Protein AF-A0A6C0KD28-F1 (afdb_monomer_lite)

pLDDT: mean 77.59, std 14.48, range [35.12, 94.62]

Structure (mmCIF, N/CA/C/O backbone):
data_AF-A0A6C0KD28-F1
#
_entry.id   AF-A0A6C0KD28-F1
#
loop_
_atom_site.group_PDB
_atom_site.id
_atom_site.type_symbol
_atom_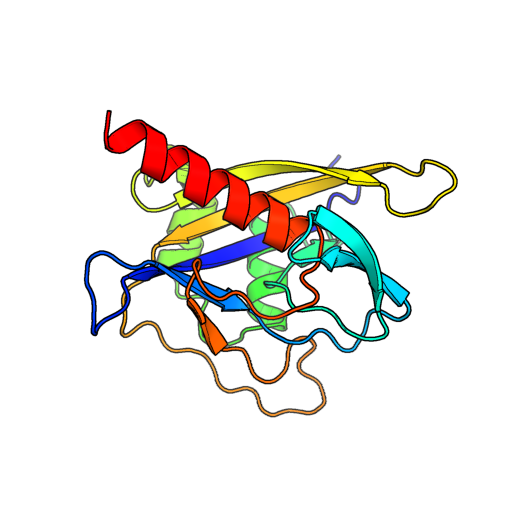site.label_atom_id
_atom_site.label_alt_id
_atom_site.label_comp_id
_atom_site.label_asym_id
_atom_site.label_entity_id
_atom_site.label_seq_id
_atom_site.pdbx_PDB_ins_code
_atom_site.Cartn_x
_atom_site.Cartn_y
_atom_site.Cartn_z
_atom_site.occupancy
_atom_site.B_iso_or_equiv
_atom_site.auth_seq_id
_atom_site.auth_comp_id
_atom_site.auth_asym_id
_atom_site.auth_atom_id
_atom_site.pdbx_PDB_model_num
ATOM 1 N N . MET A 1 1 ? 22.643 -1.027 6.852 1.00 40.97 1 MET A N 1
ATOM 2 C CA . MET A 1 1 ? 22.369 -0.230 5.636 1.00 40.97 1 MET A CA 1
ATOM 3 C C . MET A 1 1 ? 20.959 -0.555 5.183 1.00 40.97 1 MET A C 1
ATOM 5 O O . MET A 1 1 ? 20.701 -1.730 4.943 1.00 40.97 1 MET A O 1
ATOM 9 N N . LEU A 1 2 ? 20.066 0.436 5.091 1.00 48.25 2 LEU A N 1
ATOM 10 C CA . LEU A 1 2 ? 18.822 0.313 4.324 1.00 48.25 2 LEU A CA 1
ATOM 11 C C . LEU A 1 2 ? 19.214 0.130 2.855 1.00 48.25 2 LEU A C 1
ATOM 13 O O . LEU A 1 2 ? 19.374 1.086 2.108 1.00 48.25 2 LEU A O 1
ATOM 17 N N . ARG A 1 3 ? 19.519 -1.106 2.458 1.00 51.56 3 ARG A N 1
ATOM 18 C CA . ARG A 1 3 ? 19.675 -1.444 1.044 1.00 51.56 3 ARG A CA 1
ATOM 19 C C . ARG A 1 3 ? 18.299 -1.258 0.430 1.00 51.56 3 ARG A C 1
ATOM 21 O O . ARG A 1 3 ? 17.413 -1.942 0.910 1.00 51.56 3 ARG A O 1
ATOM 28 N N . SER A 1 4 ? 18.146 -0.320 -0.509 1.00 63.09 4 SER A N 1
ATOM 29 C CA . SER A 1 4 ? 17.202 -0.213 -1.650 1.00 63.09 4 SER A CA 1
ATOM 30 C C . SER A 1 4 ? 15.784 -0.816 -1.566 1.00 63.09 4 SER A C 1
ATOM 32 O O . SER A 1 4 ? 15.119 -0.949 -2.595 1.00 63.09 4 SER A O 1
ATOM 34 N N . ASN A 1 5 ? 15.316 -1.196 -0.385 1.00 82.44 5 ASN A N 1
ATOM 35 C CA . ASN A 1 5 ? 14.138 -2.012 -0.186 1.00 82.44 5 ASN A CA 1
ATOM 36 C C . ASN A 1 5 ? 12.940 -1.092 -0.248 1.00 82.44 5 ASN A C 1
ATOM 38 O O . ASN A 1 5 ? 12.864 -0.152 0.547 1.00 82.44 5 ASN A O 1
ATOM 42 N N . PRO A 1 6 ? 12.031 -1.315 -1.198 1.00 89.19 6 PRO A N 1
ATOM 43 C CA . PRO A 1 6 ? 10.877 -0.469 -1.307 1.00 89.19 6 PRO A CA 1
ATOM 44 C C . PRO A 1 6 ? 9.926 -0.665 -0.133 1.00 89.19 6 PRO A C 1
ATOM 46 O O . PRO A 1 6 ? 9.827 -1.753 0.455 1.00 89.19 6 PRO A O 1
ATOM 49 N N . ALA A 1 7 ? 9.222 0.409 0.187 1.00 93.38 7 ALA A N 1
ATOM 50 C CA . ALA A 1 7 ? 8.205 0.415 1.210 1.00 93.38 7 ALA A CA 1
ATOM 51 C C . ALA A 1 7 ? 7.003 1.253 0.790 1.00 93.38 7 ALA A C 1
ATOM 53 O O . ALA A 1 7 ? 7.101 2.115 -0.081 1.00 93.38 7 ALA A O 1
ATOM 54 N N . GLY A 1 8 ? 5.862 0.993 1.419 1.00 92.44 8 GLY A N 1
ATOM 55 C CA . GLY A 1 8 ? 4.635 1.715 1.117 1.00 92.44 8 GLY A CA 1
ATOM 56 C C . GLY A 1 8 ? 3.502 1.433 2.087 1.00 92.44 8 GLY A C 1
ATOM 57 O O . GLY A 1 8 ? 3.623 0.577 2.970 1.00 92.44 8 GLY A O 1
ATOM 58 N N . ILE A 1 9 ? 2.394 2.151 1.914 1.00 92.94 9 ILE A N 1
ATOM 59 C CA . ILE A 1 9 ? 1.227 2.084 2.797 1.00 92.94 9 ILE A CA 1
ATOM 60 C C . ILE A 1 9 ? -0.016 1.725 1.984 1.00 92.94 9 ILE A C 1
ATOM 62 O O . ILE A 1 9 ? -0.420 2.456 1.084 1.00 92.94 9 ILE A O 1
ATOM 66 N N . LEU A 1 10 ? -0.659 0.610 2.330 1.00 92.44 10 LEU A N 1
ATOM 67 C CA . LEU A 1 10 ? -1.994 0.262 1.862 1.00 92.44 10 LEU A CA 1
ATOM 68 C C . LEU A 1 10 ? -3.033 0.737 2.881 1.00 92.44 10 LEU A C 1
ATOM 70 O O . LEU A 1 10 ? -3.149 0.191 3.981 1.00 92.44 10 LEU A O 1
ATOM 74 N N . PHE A 1 11 ? -3.824 1.729 2.491 1.00 92.06 11 PHE A N 1
ATOM 75 C CA . PHE A 1 11 ? -4.922 2.222 3.311 1.00 92.06 11 PHE A CA 1
ATOM 76 C C . PHE A 1 11 ? -6.151 1.338 3.178 1.00 92.06 11 PHE A C 1
ATOM 78 O O . PHE A 1 11 ? -6.549 0.963 2.072 1.00 92.06 11 PHE A O 1
ATOM 85 N N . ILE A 1 12 ? -6.770 1.048 4.315 1.00 91.19 12 ILE A N 1
ATOM 86 C CA . ILE A 1 12 ? -7.985 0.255 4.436 1.00 91.19 12 ILE A CA 1
ATOM 87 C C . ILE A 1 12 ? -9.012 1.078 5.188 1.00 91.19 12 ILE A C 1
ATOM 89 O O . ILE A 1 12 ? -8.691 1.711 6.185 1.00 91.19 12 ILE A O 1
ATOM 93 N N . ARG A 1 13 ? -10.265 0.997 4.767 1.00 89.00 13 ARG A N 1
ATOM 94 C CA . ARG A 1 13 ? -11.393 1.465 5.569 1.00 89.00 13 ARG A CA 1
ATOM 95 C C . ARG A 1 13 ? -12.509 0.438 5.563 1.00 89.00 13 ARG A C 1
ATOM 97 O O . ARG A 1 13 ? -12.545 -0.456 4.713 1.00 89.00 13 ARG A O 1
ATOM 104 N N . VAL A 1 14 ? -13.434 0.583 6.495 1.00 85.75 14 VAL A N 1
ATOM 105 C CA . VAL A 1 14 ? -14.718 -0.119 6.445 1.00 85.75 14 VAL A CA 1
ATOM 106 C C . VAL A 1 14 ? -15.623 0.600 5.435 1.00 85.75 14 VAL A C 1
ATOM 108 O O . VAL A 1 14 ? -15.591 1.827 5.350 1.00 85.75 14 VAL A O 1
ATOM 111 N N . ASP A 1 15 ? -16.370 -0.137 4.607 1.00 79.50 15 ASP A N 1
ATOM 112 C CA . ASP A 1 15 ? -17.325 0.465 3.669 1.00 79.50 15 ASP A CA 1
ATOM 113 C C . ASP A 1 15 ? -18.425 1.165 4.481 1.00 79.50 15 ASP A C 1
ATOM 115 O O . ASP A 1 15 ? -19.135 0.494 5.230 1.00 79.50 15 ASP A O 1
ATOM 119 N N . PRO A 1 16 ? -18.618 2.487 4.331 1.00 75.06 16 PRO A N 1
ATOM 120 C CA . PRO A 1 16 ? -19.592 3.231 5.133 1.00 75.06 16 PRO A CA 1
ATOM 121 C C . PRO A 1 16 ? -21.044 2.795 4.884 1.00 75.06 16 PRO A C 1
ATOM 123 O O . PRO A 1 16 ? -21.939 3.139 5.650 1.00 75.06 16 PRO A O 1
ATOM 126 N N . ARG A 1 17 ? -21.303 2.053 3.800 1.00 78.25 17 ARG A N 1
ATOM 127 C CA . ARG A 1 17 ? -22.631 1.511 3.469 1.00 78.25 17 ARG A CA 1
ATOM 128 C C . ARG A 1 17 ? -22.816 0.069 3.938 1.00 78.25 17 ARG A C 1
ATOM 130 O O . ARG A 1 17 ? -23.937 -0.428 3.921 1.00 78.25 17 ARG A O 1
ATOM 137 N N . ASP A 1 18 ? -21.731 -0.614 4.294 1.00 77.69 18 ASP A N 1
ATOM 138 C CA . ASP A 1 18 ? -21.732 -2.015 4.706 1.00 77.69 18 ASP A CA 1
ATOM 139 C C . ASP A 1 18 ? -20.559 -2.269 5.662 1.00 77.69 18 ASP A C 1
ATOM 141 O O . ASP A 1 18 ? -19.441 -2.575 5.239 1.00 77.69 18 ASP A O 1
ATOM 145 N N . ASN A 1 19 ? -20.834 -2.179 6.967 1.00 71.06 19 ASN A N 1
ATOM 146 C CA . ASN A 1 19 ? -19.827 -2.282 8.029 1.00 71.06 19 ASN A CA 1
ATOM 147 C C . ASN A 1 19 ? -19.071 -3.624 8.061 1.00 71.06 19 ASN A C 1
ATOM 149 O O . ASN A 1 19 ? -18.077 -3.766 8.773 1.00 71.06 19 ASN A O 1
ATOM 153 N N . ASN A 1 20 ? -19.518 -4.615 7.287 1.00 73.38 20 ASN A N 1
ATOM 154 C CA . ASN A 1 20 ? -18.860 -5.910 7.169 1.00 73.38 20 ASN A CA 1
ATOM 155 C C . ASN A 1 20 ? -17.899 -5.995 5.979 1.00 73.38 20 ASN A C 1
ATOM 157 O O . ASN A 1 20 ? -17.189 -6.998 5.841 1.00 73.38 20 ASN A O 1
ATOM 161 N N . LYS A 1 21 ? -17.854 -4.973 5.119 1.00 82.75 21 LYS A N 1
ATOM 162 C CA . LYS A 1 21 ? -16.991 -4.935 3.938 1.00 82.75 21 LYS A CA 1
ATOM 163 C C . LYS A 1 21 ? -15.825 -3.989 4.151 1.00 82.75 21 LYS A C 1
ATOM 165 O O . LYS A 1 21 ? -15.968 -2.892 4.672 1.00 82.75 21 LYS A O 1
ATOM 170 N N . LYS A 1 22 ? -14.648 -4.420 3.702 1.00 87.62 22 LYS A N 1
ATOM 171 C CA . LYS A 1 22 ? -13.438 -3.596 3.687 1.00 87.62 22 LYS A CA 1
ATOM 172 C C . LYS A 1 22 ? -13.211 -3.038 2.290 1.00 87.62 22 LYS A C 1
ATOM 174 O O . LYS A 1 22 ? -13.473 -3.706 1.285 1.00 87.62 22 LYS A O 1
ATOM 179 N N . GLN A 1 23 ? -12.715 -1.814 2.238 1.00 90.19 23 GLN A N 1
ATOM 180 C CA . GLN A 1 23 ? -12.248 -1.171 1.022 1.00 90.19 23 GLN A CA 1
ATOM 181 C C . GLN A 1 23 ? -10.765 -0.851 1.157 1.00 90.19 23 GLN A C 1
ATOM 183 O O . GLN A 1 23 ? -10.298 -0.547 2.252 1.00 90.19 23 GLN A O 1
ATOM 188 N N . VAL A 1 24 ? -10.044 -0.898 0.043 1.00 91.44 24 VAL A N 1
ATOM 189 C CA . VAL A 1 24 ? -8.628 -0.537 -0.050 1.00 91.44 24 VAL A CA 1
ATOM 190 C C . VAL A 1 24 ? -8.445 0.622 -1.013 1.00 91.44 24 VAL A C 1
ATOM 192 O O . VAL A 1 24 ? -9.142 0.701 -2.027 1.00 91.44 24 VAL A O 1
ATOM 195 N N . LEU A 1 25 ? -7.539 1.538 -0.689 1.00 89.75 25 LEU A N 1
ATOM 196 C CA . LEU A 1 25 ? -7.244 2.667 -1.560 1.00 89.75 25 LEU A CA 1
ATOM 197 C C . LEU A 1 25 ? -6.198 2.254 -2.593 1.00 89.75 25 LEU A C 1
ATOM 199 O O . LEU A 1 25 ? -5.067 1.932 -2.233 1.00 89.75 25 LEU A O 1
ATOM 203 N N . LEU A 1 26 ? -6.573 2.285 -3.871 1.00 89.50 26 LEU A N 1
ATOM 204 C CA . LEU A 1 26 ? -5.684 1.964 -4.987 1.00 89.50 26 LEU A CA 1
ATOM 205 C C . LEU A 1 26 ? -5.783 3.031 -6.077 1.00 89.50 26 LEU A C 1
ATOM 207 O O . LEU A 1 26 ? -6.833 3.645 -6.279 1.00 89.50 26 LEU A O 1
ATOM 211 N N . GLY A 1 27 ? -4.689 3.221 -6.804 1.00 86.62 27 GLY A N 1
ATOM 212 C CA . GLY A 1 27 ? -4.577 4.157 -7.916 1.00 86.62 27 GLY A CA 1
ATOM 213 C C . GLY A 1 27 ? -3.911 3.509 -9.101 1.00 86.62 27 GLY A C 1
ATOM 214 O O . GLY A 1 27 ? -3.206 2.511 -8.974 1.00 86.62 27 GLY A O 1
ATOM 215 N N . ARG A 1 28 ? -4.160 4.082 -10.275 1.00 83.50 28 ARG A N 1
ATOM 216 C CA . ARG A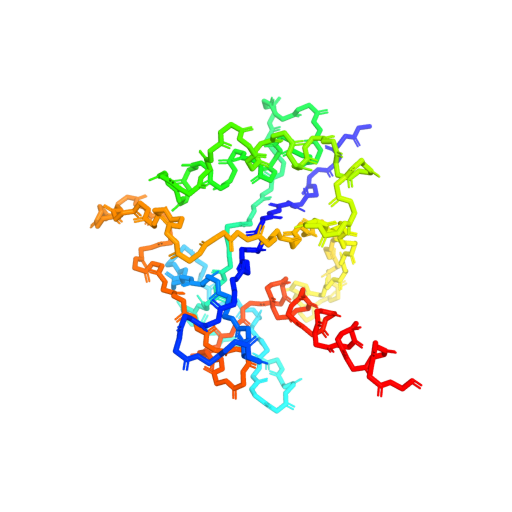 1 28 ? -3.623 3.568 -11.529 1.00 83.50 28 ARG A CA 1
ATOM 217 C C . ARG A 1 28 ? -2.237 4.158 -11.775 1.00 83.50 28 ARG A C 1
ATOM 219 O O . ARG A 1 28 ? -2.129 5.322 -12.155 1.00 83.50 28 ARG A O 1
ATOM 226 N N . GLU A 1 29 ? -1.209 3.337 -11.618 1.00 77.44 29 GLU A N 1
ATOM 227 C CA . GLU A 1 29 ? 0.184 3.700 -11.865 1.00 77.44 29 GLU A CA 1
ATOM 228 C C . GLU A 1 29 ? 0.452 3.912 -13.357 1.00 77.44 29 GLU A C 1
ATOM 230 O O . GLU A 1 29 ? 0.048 3.110 -14.205 1.00 77.44 29 GLU A O 1
ATOM 235 N N . LYS A 1 30 ? 1.121 5.026 -13.674 1.00 67.69 30 LYS A N 1
ATOM 236 C CA . LYS A 1 30 ? 1.430 5.456 -15.047 1.00 67.69 30 LYS A CA 1
ATOM 237 C C . LYS A 1 30 ? 2.910 5.342 -15.407 1.00 67.69 30 LYS A C 1
ATOM 239 O O . LYS A 1 30 ? 3.232 5.354 -16.593 1.00 67.69 30 LYS A O 1
ATOM 244 N N . ARG A 1 31 ? 3.808 5.292 -14.419 1.00 65.19 31 ARG A N 1
ATOM 245 C CA . ARG A 1 31 ? 5.268 5.278 -14.619 1.00 65.19 31 ARG A CA 1
ATOM 246 C C . ARG A 1 31 ? 5.780 3.910 -15.057 1.00 65.19 31 ARG A C 1
ATOM 248 O O . ARG A 1 31 ? 6.781 3.820 -15.762 1.00 65.19 31 ARG A O 1
ATOM 255 N N . TRP A 1 32 ? 5.093 2.856 -14.648 1.00 57.38 32 TRP A N 1
ATOM 256 C CA . TRP A 1 32 ? 5.554 1.490 -14.799 1.00 57.38 32 TRP A CA 1
ATOM 257 C C . TRP A 1 32 ? 5.106 0.918 -16.158 1.00 57.38 32 TRP A C 1
ATOM 259 O O . TRP A 1 32 ? 3.944 0.562 -16.356 1.00 57.38 32 TRP A O 1
ATOM 269 N N . ARG A 1 33 ? 6.023 0.890 -17.136 1.00 50.66 33 ARG A N 1
ATOM 270 C CA . ARG A 1 33 ? 5.819 0.202 -18.423 1.00 50.66 33 ARG A CA 1
ATOM 271 C C . ARG A 1 33 ? 6.078 -1.292 -18.211 1.00 50.66 33 ARG A C 1
ATOM 273 O O . ARG A 1 33 ? 7.140 -1.628 -17.709 1.00 50.66 33 ARG A O 1
ATOM 280 N N . GLU A 1 34 ? 5.113 -2.139 -18.575 1.00 53.47 34 GLU A N 1
ATOM 281 C CA . GLU A 1 34 ? 5.186 -3.612 -18.498 1.00 53.47 34 GLU A CA 1
ATOM 282 C C . GLU A 1 34 ? 5.604 -4.125 -17.119 1.00 53.47 34 GLU A C 1
ATOM 284 O O . GLU A 1 34 ? 6.733 -4.528 -16.873 1.00 53.47 34 GLU A O 1
ATOM 289 N N . THR A 1 35 ? 4.662 -4.089 -16.181 1.00 57.69 35 THR A N 1
ATOM 290 C CA . THR A 1 35 ? 4.891 -4.563 -14.807 1.00 57.69 35 THR A CA 1
ATOM 291 C C . THR A 1 35 ? 4.185 -5.872 -14.568 1.00 57.69 35 THR A C 1
ATOM 293 O O . THR A 1 35 ? 3.027 -5.975 -14.984 1.00 57.69 35 THR A O 1
ATOM 296 N N . PRO A 1 36 ? 4.836 -6.831 -13.882 1.00 59.75 36 PRO A N 1
ATOM 297 C CA . PRO A 1 36 ? 4.162 -8.029 -13.425 1.00 59.75 36 PRO A CA 1
ATOM 298 C C . PRO A 1 36 ? 3.035 -7.621 -12.469 1.00 59.75 36 PRO A C 1
ATOM 300 O O . PRO A 1 36 ? 3.254 -7.153 -11.348 1.00 59.75 36 PRO A O 1
ATOM 303 N N . GLY A 1 37 ? 1.811 -7.742 -12.962 1.00 57.50 37 GLY A N 1
ATOM 304 C CA . GLY A 1 37 ? 0.592 -7.706 -12.180 1.00 57.50 37 GLY A CA 1
ATOM 305 C C . GLY A 1 37 ? 0.094 -9.122 -11.936 1.00 57.50 37 GLY A C 1
ATOM 306 O O . GLY A 1 37 ? 0.404 -10.039 -12.696 1.00 57.50 37 GLY A O 1
ATOM 307 N N . VAL A 1 38 ? -0.689 -9.296 -10.882 1.00 60.19 38 VAL A N 1
ATOM 308 C CA . VAL A 1 38 ? -1.414 -10.543 -10.632 1.00 60.19 38 VAL A CA 1
ATOM 309 C C . VAL A 1 38 ? -2.852 -10.348 -11.104 1.00 60.19 38 VAL A C 1
ATOM 311 O O . VAL A 1 38 ? -3.478 -9.327 -10.793 1.00 60.19 38 VAL A O 1
ATOM 314 N N . ASP A 1 39 ? -3.354 -11.280 -11.913 1.00 56.75 39 ASP A N 1
ATOM 315 C CA . ASP A 1 39 ? -4.750 -11.291 -12.339 1.00 56.75 39 ASP A CA 1
ATOM 316 C C . ASP A 1 39 ? -5.699 -11.937 -11.328 1.00 56.75 39 ASP A C 1
ATOM 318 O O . ASP A 1 39 ? -5.288 -12.471 -10.298 1.00 56.75 39 ASP A O 1
ATOM 322 N N . SER A 1 40 ? -7.004 -11.852 -11.602 1.00 49.28 40 SER A N 1
ATOM 323 C CA . SER A 1 40 ? -8.044 -12.443 -10.749 1.00 49.28 40 SER A CA 1
ATOM 324 C C . SER A 1 40 ? -7.942 -13.969 -10.623 1.00 49.28 40 SER A C 1
ATOM 326 O O . SER A 1 40 ? -8.560 -14.546 -9.733 1.00 49.28 40 SER A O 1
ATOM 328 N N . GLU A 1 41 ? -7.176 -14.620 -11.500 1.00 53.38 41 GLU A N 1
ATOM 329 C CA . GLU A 1 41 ? -6.894 -16.055 -11.506 1.00 53.38 41 GLU A CA 1
ATOM 330 C C . GLU A 1 41 ? -5.504 -16.387 -10.932 1.00 53.38 41 GLU A C 1
ATOM 332 O O . GLU A 1 41 ? -5.073 -17.535 -11.012 1.00 53.38 41 GLU A O 1
ATOM 337 N N . HIS A 1 42 ? -4.826 -15.423 -10.294 1.00 56.91 42 HIS A N 1
ATOM 338 C CA . HIS A 1 42 ? -3.471 -15.551 -9.737 1.00 56.91 42 HIS A CA 1
ATOM 339 C C . HIS A 1 42 ? -2.377 -15.757 -10.800 1.00 56.91 42 HIS A C 1
ATOM 341 O O . HIS A 1 42 ? -1.268 -16.191 -10.481 1.00 56.91 42 HIS A O 1
ATOM 347 N N . LYS A 1 43 ? -2.656 -15.448 -12.071 1.00 52.06 43 LYS A N 1
ATOM 348 C CA . LYS A 1 43 ? -1.675 -15.523 -13.156 1.00 52.06 43 LYS A CA 1
ATOM 349 C C . LYS A 1 43 ? -0.936 -14.198 -13.276 1.00 52.06 43 LYS A C 1
ATOM 351 O O . LYS A 1 43 ? -1.526 -13.115 -13.253 1.00 52.06 43 LYS A O 1
ATOM 356 N N . THR A 1 44 ? 0.380 -14.287 -13.428 1.00 58.97 44 THR A N 1
ATOM 357 C CA . THR A 1 44 ? 1.221 -13.125 -13.712 1.00 58.97 44 THR A CA 1
ATOM 358 C C . THR A 1 44 ? 0.910 -12.607 -15.113 1.00 58.97 44 THR A C 1
ATOM 360 O O . THR A 1 44 ? 0.948 -13.362 -16.083 1.00 58.97 44 THR A O 1
ATOM 363 N N . SER A 1 45 ? 0.621 -11.315 -15.235 1.00 60.19 45 SER A N 1
ATOM 364 C CA . SER A 1 45 ? 0.421 -10.632 -16.514 1.00 60.19 45 SER A CA 1
ATOM 365 C C . SER A 1 45 ? 1.278 -9.373 -16.583 1.00 60.19 45 SER A C 1
ATOM 367 O O . SER A 1 45 ? 1.447 -8.669 -15.590 1.00 60.19 45 SER A O 1
ATOM 369 N N . TYR A 1 46 ? 1.817 -9.065 -17.762 1.00 60.69 46 TYR A N 1
ATOM 370 C CA . TYR A 1 46 ? 2.509 -7.802 -18.006 1.00 60.69 46 TYR A CA 1
ATOM 371 C C . TYR A 1 46 ? 1.518 -6.794 -18.574 1.00 60.69 46 TYR A C 1
ATOM 373 O O . TYR A 1 46 ? 0.924 -7.011 -19.630 1.00 60.69 46 TYR A O 1
ATOM 381 N N . SER A 1 47 ? 1.325 -5.679 -17.872 1.00 62.56 47 SER A N 1
ATOM 382 C CA . SER A 1 47 ? 0.400 -4.628 -18.300 1.00 62.56 47 SER A CA 1
ATOM 383 C C . SER A 1 47 ? 1.091 -3.278 -18.441 1.00 62.56 47 SER A C 1
ATOM 385 O O . SER A 1 47 ? 2.029 -2.951 -17.714 1.00 62.56 47 SER A O 1
ATOM 387 N N . LYS A 1 48 ? 0.578 -2.454 -19.366 1.00 64.31 48 LYS A N 1
ATOM 388 C CA . LYS A 1 48 ? 0.988 -1.048 -19.553 1.00 64.31 48 LYS A CA 1
ATOM 389 C C . LYS A 1 48 ? 0.564 -0.137 -18.392 1.00 64.31 48 LYS A C 1
ATOM 391 O O . LYS A 1 48 ? 0.924 1.035 -18.384 1.00 64.31 48 LYS A O 1
ATOM 396 N N . PHE A 1 49 ? -0.263 -0.642 -17.480 1.00 73.81 49 PHE A N 1
ATOM 397 C CA . PHE A 1 49 ? -0.656 0.018 -16.238 1.00 73.81 49 PHE A CA 1
ATOM 398 C C . PHE A 1 49 ? -1.069 -1.027 -15.201 1.00 73.81 49 PHE A C 1
ATOM 400 O O . PHE A 1 49 ? -1.590 -2.078 -15.566 1.00 73.81 49 PHE A O 1
ATOM 407 N N . VAL A 1 50 ? -0.927 -0.708 -13.920 1.00 81.56 50 VAL A N 1
ATOM 408 C CA . VAL A 1 50 ? -1.389 -1.540 -12.799 1.00 81.56 50 VAL A CA 1
ATOM 409 C C . VAL A 1 50 ? -2.044 -0.659 -11.738 1.00 81.56 50 VAL A C 1
ATOM 411 O O . VAL A 1 50 ? -1.785 0.543 -11.668 1.00 81.56 50 VAL A O 1
ATOM 414 N N . TYR A 1 51 ? -2.912 -1.246 -10.926 1.00 86.19 51 TYR A N 1
ATOM 415 C CA . TYR A 1 51 ? -3.440 -0.646 -9.712 1.00 86.19 51 TYR A CA 1
ATOM 416 C C . TYR A 1 51 ? -2.503 -0.958 -8.545 1.00 86.19 51 TYR A C 1
ATOM 418 O O . TYR A 1 51 ? -2.064 -2.094 -8.389 1.00 86.19 51 TYR A O 1
ATOM 426 N N . THR A 1 52 ? -2.188 0.044 -7.732 1.00 88.06 52 THR A N 1
ATOM 427 C CA . THR A 1 52 ? -1.296 -0.093 -6.571 1.00 88.06 52 THR A CA 1
ATOM 428 C C . THR A 1 52 ? -1.656 0.920 -5.489 1.00 88.06 52 THR A C 1
ATOM 430 O O . THR A 1 52 ? -2.403 1.869 -5.737 1.00 88.06 52 THR A O 1
ATOM 433 N N . CYS A 1 53 ? -1.132 0.711 -4.285 1.00 88.44 53 CYS A N 1
ATOM 434 C CA . CYS A 1 53 ? -0.963 1.761 -3.289 1.00 88.44 53 CYS A CA 1
ATOM 435 C C . CYS A 1 53 ? 0.377 2.491 -3.479 1.00 88.44 53 CYS A C 1
ATOM 437 O O . CYS A 1 53 ? 1.203 2.050 -4.285 1.00 88.44 53 CYS A O 1
ATOM 439 N N . ALA A 1 54 ? 0.593 3.566 -2.716 1.00 85.81 54 ALA A N 1
ATOM 440 C CA . ALA A 1 54 ? 1.874 4.254 -2.699 1.00 85.81 54 ALA A CA 1
ATOM 441 C C . ALA A 1 54 ? 2.990 3.332 -2.224 1.00 85.81 54 ALA A C 1
ATOM 443 O O . ALA A 1 54 ? 2.923 2.808 -1.108 1.00 85.81 54 ALA A O 1
ATOM 444 N N . PHE A 1 55 ? 3.972 3.095 -3.094 1.00 87.31 55 PHE A N 1
ATOM 445 C CA . PHE A 1 55 ? 5.025 2.115 -2.868 1.00 87.31 55 PHE A CA 1
ATOM 446 C C . PHE A 1 55 ? 6.234 2.389 -3.765 1.00 87.31 55 PHE A C 1
ATOM 448 O O . PHE A 1 55 ? 6.153 2.273 -4.990 1.00 87.31 55 PHE A O 1
ATOM 455 N N . GLY A 1 56 ? 7.387 2.644 -3.157 1.00 87.00 56 GLY A N 1
ATOM 456 C CA . GLY A 1 56 ? 8.598 2.973 -3.901 1.00 87.00 56 GLY A CA 1
ATOM 457 C C . GLY A 1 56 ? 9.867 2.729 -3.104 1.00 87.00 56 GLY A C 1
ATOM 458 O O . GLY A 1 56 ? 9.829 2.206 -1.990 1.00 87.00 56 GLY A O 1
ATOM 459 N N . LYS A 1 57 ? 11.014 2.971 -3.741 1.00 88.31 57 LYS A N 1
ATOM 460 C CA . LYS A 1 57 ? 12.332 2.566 -3.231 1.00 88.31 57 LYS A CA 1
ATOM 461 C C . LYS A 1 57 ? 12.807 3.518 -2.138 1.00 88.31 57 LYS A C 1
ATOM 463 O O . LYS A 1 57 ? 12.554 4.710 -2.198 1.00 88.31 57 LYS A O 1
ATOM 468 N N . CYS A 1 58 ? 13.580 2.985 -1.196 1.00 87.56 58 CYS A N 1
ATOM 469 C CA . CYS A 1 58 ? 14.316 3.805 -0.240 1.00 87.56 58 CYS A CA 1
ATOM 470 C C . CYS A 1 58 ? 15.235 4.795 -0.972 1.00 87.56 58 CYS A C 1
ATOM 472 O O . CYS A 1 58 ? 16.051 4.389 -1.808 1.00 87.56 58 CYS A O 1
ATOM 474 N N . GLU A 1 59 ? 15.114 6.071 -0.622 1.00 87.69 59 GLU A N 1
ATOM 475 C CA . GLU A 1 59 ? 15.966 7.160 -1.094 1.00 87.69 59 GLU A CA 1
ATOM 476 C C . GLU A 1 59 ? 17.017 7.539 -0.045 1.00 87.69 59 GLU A C 1
ATOM 478 O O . GLU A 1 59 ? 16.962 7.116 1.108 1.00 87.69 59 GLU A O 1
ATOM 483 N N . SER A 1 60 ? 18.003 8.352 -0.432 1.00 85.75 60 SER A N 1
ATOM 484 C CA . SER A 1 60 ? 19.098 8.761 0.461 1.00 85.75 60 SER A CA 1
ATOM 485 C C . SER A 1 60 ? 18.649 9.603 1.659 1.00 85.75 60 SER A C 1
ATOM 487 O O . SER A 1 60 ? 19.391 9.723 2.632 1.00 85.75 60 SER A O 1
ATOM 489 N N . CYS A 1 61 ? 17.472 10.224 1.578 1.00 85.88 61 CYS A N 1
ATOM 490 C CA . CYS A 1 61 ? 16.875 10.999 2.663 1.00 85.88 61 CYS A CA 1
ATOM 491 C C . CYS A 1 61 ? 16.141 10.122 3.694 1.00 85.88 61 CYS A C 1
ATOM 493 O O . CYS A 1 61 ? 15.902 10.584 4.812 1.00 85.88 61 CYS A O 1
ATOM 495 N N . ASP A 1 62 ? 15.838 8.865 3.355 1.00 89.12 62 ASP A N 1
ATOM 496 C CA . ASP A 1 62 ? 15.094 7.949 4.214 1.00 89.12 62 ASP A CA 1
ATOM 497 C C . ASP A 1 62 ? 16.035 7.305 5.247 1.00 89.12 62 ASP A C 1
ATOM 499 O O . ASP A 1 62 ? 17.015 6.635 4.907 1.00 89.12 62 ASP A O 1
ATOM 503 N N . LYS A 1 63 ? 15.739 7.483 6.541 1.00 89.25 63 LYS A N 1
ATOM 504 C CA . LYS A 1 63 ? 16.538 6.899 7.637 1.00 89.25 63 LYS A CA 1
ATOM 505 C C . LYS A 1 63 ? 15.994 5.560 8.118 1.00 89.25 63 LYS A C 1
ATOM 507 O O . LYS A 1 63 ? 16.696 4.843 8.831 1.00 89.25 63 LYS A O 1
ATOM 512 N N . THR A 1 64 ? 14.756 5.234 7.764 1.00 91.94 64 THR A N 1
ATOM 513 C CA . THR A 1 64 ? 14.025 4.032 8.173 1.00 91.94 64 THR A CA 1
ATOM 514 C C . THR A 1 64 ? 13.104 3.558 7.046 1.00 91.94 64 THR A C 1
ATOM 516 O O . THR A 1 64 ? 12.828 4.293 6.103 1.00 91.94 64 THR A O 1
ATOM 519 N N . ILE A 1 65 ? 12.607 2.320 7.138 1.00 92.25 65 ILE A N 1
ATOM 520 C CA . ILE A 1 65 ? 11.623 1.780 6.179 1.00 92.25 65 ILE A CA 1
ATOM 521 C C . ILE A 1 65 ? 10.304 2.557 6.298 1.00 92.25 65 ILE A C 1
ATOM 523 O O . ILE A 1 65 ? 9.586 2.758 5.322 1.00 92.25 65 ILE A O 1
ATOM 527 N N . GLU A 1 66 ? 9.979 2.965 7.521 1.00 94.62 66 GLU A N 1
ATOM 528 C CA . GLU A 1 66 ? 8.860 3.825 7.866 1.00 94.62 66 GLU A CA 1
ATOM 529 C C . GLU A 1 66 ? 8.975 5.178 7.144 1.00 94.62 66 GLU A C 1
ATOM 531 O O . GLU A 1 66 ? 7.996 5.603 6.534 1.00 94.62 66 GLU A O 1
ATOM 536 N N . ASP A 1 67 ? 10.165 5.800 7.121 1.00 93.38 67 ASP A N 1
ATOM 537 C CA . ASP A 1 67 ? 10.411 7.045 6.369 1.00 93.38 67 ASP A CA 1
ATOM 538 C C . ASP A 1 67 ? 10.135 6.870 4.875 1.00 93.38 67 ASP A C 1
ATOM 540 O O . ASP A 1 67 ? 9.418 7.685 4.301 1.00 93.38 67 ASP A O 1
ATOM 544 N N . THR A 1 68 ? 10.614 5.778 4.270 1.00 93.19 68 THR A N 1
ATOM 545 C CA . THR A 1 68 ? 10.322 5.467 2.862 1.00 93.19 68 THR A CA 1
ATOM 546 C C . THR A 1 68 ? 8.818 5.350 2.620 1.00 93.19 68 THR A C 1
ATOM 548 O O . THR A 1 68 ? 8.289 5.979 1.710 1.00 93.19 68 THR A O 1
ATOM 551 N N . ALA A 1 69 ? 8.097 4.591 3.450 1.00 92.81 69 ALA A N 1
ATOM 552 C CA . ALA A 1 69 ? 6.654 4.405 3.286 1.00 92.81 69 ALA A CA 1
ATOM 553 C C . ALA A 1 69 ? 5.869 5.725 3.433 1.00 92.81 69 ALA A C 1
ATOM 555 O O . ALA A 1 69 ? 4.912 5.972 2.693 1.00 92.81 69 ALA A O 1
ATOM 556 N N . ILE A 1 70 ? 6.285 6.575 4.376 1.00 92.88 70 ILE A N 1
ATOM 557 C CA . ILE A 1 70 ? 5.713 7.902 4.622 1.00 92.88 70 ILE A CA 1
ATOM 558 C C . ILE A 1 70 ? 5.975 8.838 3.438 1.00 92.88 70 ILE A C 1
ATOM 560 O O . ILE A 1 70 ? 5.034 9.458 2.940 1.00 92.88 70 ILE A O 1
ATOM 564 N N . ARG A 1 71 ? 7.224 8.915 2.964 1.00 91.19 71 ARG A N 1
ATOM 565 C CA . ARG A 1 71 ? 7.627 9.781 1.851 1.00 91.19 71 ARG A CA 1
ATOM 566 C C . ARG A 1 71 ? 6.892 9.413 0.565 1.00 91.19 71 ARG A C 1
ATOM 568 O O . ARG A 1 71 ? 6.255 10.283 -0.022 1.00 91.19 71 ARG A O 1
ATOM 575 N N . GLU A 1 72 ? 6.894 8.135 0.186 1.00 89.50 72 GLU A N 1
ATOM 576 C CA . GLU A 1 72 ? 6.175 7.645 -1.001 1.00 89.50 72 GLU A CA 1
ATOM 577 C C . GLU A 1 72 ? 4.680 7.985 -0.923 1.00 89.50 72 GLU A C 1
ATOM 579 O O . GLU A 1 72 ? 4.086 8.487 -1.874 1.00 89.50 72 GLU A O 1
ATOM 584 N N . THR A 1 73 ? 4.065 7.812 0.251 1.00 88.38 73 THR A N 1
ATOM 585 C CA . THR A 1 73 ? 2.658 8.183 0.457 1.00 88.38 73 THR A CA 1
ATOM 586 C C . THR A 1 73 ? 2.428 9.687 0.341 1.00 88.38 73 THR A C 1
ATOM 588 O O . THR A 1 73 ? 1.414 10.108 -0.208 1.00 88.38 73 THR A O 1
ATOM 591 N N . MET A 1 74 ? 3.341 10.514 0.846 1.00 86.50 74 MET A N 1
ATOM 592 C CA . MET A 1 74 ? 3.231 11.969 0.759 1.00 86.50 74 MET A CA 1
ATOM 593 C C . MET A 1 74 ? 3.364 12.466 -0.688 1.00 86.50 74 MET A C 1
ATOM 595 O O . MET A 1 74 ? 2.623 13.360 -1.098 1.00 86.50 74 MET A O 1
ATOM 599 N N . GLU A 1 75 ? 4.280 11.881 -1.459 1.00 82.88 75 GLU A N 1
ATOM 600 C CA . GLU A 1 75 ? 4.513 12.223 -2.866 1.00 82.88 75 GLU A CA 1
ATOM 601 C C . GLU A 1 75 ? 3.366 11.761 -3.773 1.00 82.88 75 GLU A C 1
ATOM 603 O O . GLU A 1 75 ? 2.955 12.478 -4.690 1.00 82.88 75 GLU A O 1
ATOM 608 N N . GLU A 1 76 ? 2.819 10.574 -3.511 1.00 81.38 76 GLU A N 1
ATOM 609 C CA . GLU A 1 76 ? 1.792 9.972 -4.357 1.00 81.38 76 GLU A CA 1
ATOM 610 C C . GLU A 1 76 ? 0.369 10.336 -3.920 1.00 81.38 76 GLU A C 1
ATOM 612 O O . GLU A 1 76 ? -0.523 10.445 -4.766 1.00 81.38 76 GLU A O 1
ATOM 617 N N . HIS A 1 77 ? 0.139 10.571 -2.623 1.00 77.00 77 HIS A N 1
ATOM 618 C CA . HIS A 1 77 ? -1.171 10.857 -2.014 1.00 77.00 77 HIS A CA 1
ATOM 619 C C . HIS A 1 77 ? -1.133 12.030 -1.024 1.00 77.00 77 HIS A C 1
ATOM 621 O O . HIS A 1 77 ? -1.457 11.871 0.161 1.00 77.00 77 HIS A O 1
ATOM 627 N N . PRO A 1 78 ? -0.812 13.244 -1.490 1.00 66.75 78 PRO A N 1
ATOM 628 C CA . PRO A 1 78 ? -0.797 14.419 -0.630 1.00 66.75 78 PRO A CA 1
ATOM 629 C C . PRO A 1 78 ? -2.217 14.711 -0.131 1.00 66.75 78 PRO A C 1
ATOM 631 O O . PRO A 1 78 ? -3.059 15.213 -0.872 1.00 66.75 78 PRO A O 1
ATOM 634 N N . GLY A 1 79 ? -2.492 14.351 1.123 1.00 69.62 79 GLY A N 1
ATOM 635 C CA . GLY A 1 79 ? -3.779 14.553 1.790 1.00 69.62 79 GLY A CA 1
ATOM 636 C C . GLY A 1 79 ? -4.217 13.396 2.686 1.00 69.62 79 GLY A C 1
ATOM 637 O O . GLY A 1 79 ? -4.886 13.654 3.679 1.00 69.62 79 GLY A O 1
ATOM 638 N N . ILE A 1 80 ? -3.814 12.153 2.391 1.00 78.38 80 ILE A N 1
ATOM 639 C CA . ILE A 1 80 ? -4.190 11.003 3.237 1.00 78.38 80 ILE A CA 1
ATOM 640 C C . ILE A 1 80 ? -3.261 10.821 4.441 1.00 78.38 80 ILE A C 1
ATOM 642 O O . ILE A 1 80 ? -3.665 10.304 5.482 1.00 78.38 80 ILE A O 1
ATOM 646 N N . LEU A 1 81 ? -2.009 11.257 4.305 1.00 82.81 81 LEU A N 1
ATOM 647 C CA . LEU A 1 81 ? -1.032 11.197 5.379 1.00 82.81 81 LEU A CA 1
ATOM 648 C C . LEU A 1 81 ? -1.315 12.309 6.399 1.00 82.81 81 LEU A C 1
ATOM 650 O O . LEU A 1 81 ? -0.928 13.461 6.212 1.00 82.81 81 LEU A O 1
ATOM 654 N N . THR A 1 82 ? -2.011 11.961 7.476 1.00 84.56 82 THR A N 1
ATOM 655 C CA . THR A 1 82 ? -2.186 12.825 8.650 1.00 84.56 82 THR A CA 1
ATOM 656 C C . THR A 1 82 ? -1.091 12.547 9.682 1.00 84.56 82 THR A C 1
ATOM 658 O O . THR A 1 82 ? -0.471 11.483 9.659 1.00 84.56 82 THR A O 1
ATOM 661 N N . SER A 1 83 ? -0.896 13.447 10.653 1.00 87.31 83 SER A N 1
ATOM 662 C CA . SER A 1 83 ? 0.033 13.208 11.773 1.00 87.31 83 SER A CA 1
ATOM 663 C C . SER A 1 83 ? -0.292 11.926 12.548 1.00 87.31 83 SER A C 1
ATOM 665 O O . SER A 1 83 ? 0.609 11.265 13.050 1.00 87.31 83 SER A O 1
ATOM 667 N N . GLN A 1 84 ? -1.571 11.541 12.604 1.00 87.44 84 GLN A N 1
ATOM 668 C CA . GLN A 1 84 ? -2.000 10.285 13.219 1.00 87.44 84 GLN A CA 1
ATOM 669 C C . GLN A 1 84 ? -1.538 9.068 12.407 1.00 87.44 84 GLN A C 1
ATOM 671 O O . GLN A 1 84 ? -1.060 8.098 12.983 1.00 87.44 84 GLN A O 1
ATOM 676 N N . VAL A 1 85 ? -1.666 9.102 11.076 1.00 88.50 85 VAL A N 1
ATOM 677 C CA . VAL A 1 85 ? -1.173 8.018 10.209 1.00 88.50 85 VAL A CA 1
ATOM 678 C C . VAL A 1 85 ? 0.342 7.901 10.302 1.00 88.50 85 VAL A C 1
ATOM 680 O O . VAL A 1 85 ? 0.860 6.791 10.399 1.00 88.50 85 VAL A O 1
ATOM 683 N N . GLU A 1 86 ? 1.047 9.030 10.312 1.00 92.25 86 GLU A N 1
ATOM 684 C CA . GLU A 1 86 ? 2.497 9.038 10.477 1.00 92.25 86 GLU A CA 1
ATOM 685 C C . GLU A 1 86 ? 2.919 8.402 11.811 1.00 92.25 86 GLU A C 1
ATOM 687 O O . GLU A 1 86 ? 3.780 7.518 11.822 1.00 92.25 86 GLU A O 1
ATOM 692 N N . ASP A 1 87 ? 2.269 8.785 12.917 1.00 92.31 87 ASP A N 1
ATOM 693 C CA . ASP A 1 87 ? 2.500 8.178 14.229 1.00 92.31 87 ASP A CA 1
ATOM 694 C C . ASP A 1 87 ? 2.225 6.668 14.209 1.00 92.31 87 ASP A C 1
ATOM 696 O O . ASP A 1 87 ? 3.070 5.887 14.644 1.00 92.31 87 ASP A O 1
ATOM 700 N N . MET A 1 88 ? 1.108 6.234 13.612 1.00 91.94 88 MET A N 1
ATOM 701 C CA . MET A 1 88 ? 0.792 4.810 13.473 1.00 91.94 88 MET A CA 1
ATOM 702 C C . MET A 1 88 ? 1.897 4.043 12.739 1.00 91.94 88 MET A C 1
ATOM 704 O O . MET A 1 88 ? 2.283 2.967 13.186 1.00 91.94 88 MET A O 1
ATOM 708 N N . VAL A 1 89 ? 2.450 4.581 11.650 1.00 93.69 89 VAL A N 1
ATOM 709 C CA . VAL A 1 89 ? 3.524 3.922 10.881 1.00 93.69 89 VAL A CA 1
ATOM 710 C C . VAL A 1 89 ? 4.820 3.838 11.684 1.00 93.69 89 VAL A C 1
ATOM 712 O O . VAL A 1 89 ? 5.398 2.751 11.820 1.00 93.69 89 VAL A O 1
ATOM 715 N N . ARG A 1 90 ? 5.258 4.958 12.271 1.00 94.38 90 ARG A N 1
ATOM 716 C CA . ARG A 1 90 ? 6.498 5.027 13.061 1.00 94.38 90 ARG A CA 1
ATOM 717 C C . ARG A 1 90 ? 6.425 4.170 14.325 1.00 94.38 90 ARG A C 1
ATOM 719 O O . ARG A 1 90 ? 7.402 3.517 14.683 1.00 94.38 90 ARG A O 1
ATOM 726 N N . ASN A 1 91 ? 5.250 4.112 14.946 1.00 93.06 91 ASN A N 1
ATOM 727 C CA . ASN A 1 91 ? 4.998 3.456 16.226 1.00 93.06 91 ASN A CA 1
ATOM 728 C C . ASN A 1 91 ? 4.096 2.217 16.096 1.00 93.06 91 ASN A C 1
ATOM 730 O O . ASN A 1 91 ? 3.393 1.856 17.037 1.00 93.06 91 ASN A O 1
ATOM 734 N N . HIS A 1 92 ? 4.141 1.514 14.957 1.00 90.69 92 HIS A N 1
ATOM 735 C CA . HIS A 1 92 ? 3.214 0.422 14.612 1.00 90.69 92 HIS A CA 1
ATOM 736 C C . HIS A 1 92 ? 3.075 -0.692 15.660 1.00 90.69 92 HIS A C 1
ATOM 738 O O . HIS A 1 92 ? 2.028 -1.327 15.751 1.00 90.69 92 HIS A O 1
ATOM 744 N N . LYS A 1 93 ? 4.104 -0.925 16.484 1.00 90.19 93 LYS A N 1
ATOM 745 C CA . LYS A 1 93 ? 4.060 -1.904 17.585 1.00 90.19 93 LYS A CA 1
ATOM 746 C C . LYS A 1 93 ? 3.058 -1.536 18.685 1.00 90.19 93 LYS A C 1
ATOM 748 O O . LYS A 1 93 ? 2.564 -2.430 19.359 1.00 90.19 93 LYS A O 1
ATOM 753 N N . PHE A 1 94 ? 2.777 -0.247 18.858 1.00 89.81 94 PHE A N 1
ATOM 754 C CA . PHE A 1 94 ? 1.845 0.285 19.855 1.00 89.81 94 PHE A CA 1
ATOM 755 C C . PHE A 1 94 ? 0.424 0.476 19.301 1.00 89.81 94 PHE A C 1
ATOM 757 O O . PHE A 1 94 ? -0.495 0.745 20.064 1.00 89.81 94 PHE A O 1
ATOM 764 N N . HIS A 1 95 ? 0.241 0.297 17.988 1.00 86.06 95 HIS A N 1
ATOM 765 C CA . HIS A 1 95 ? -1.016 0.515 17.263 1.00 86.06 95 HIS A CA 1
ATOM 766 C C . HIS A 1 95 ? -1.503 -0.756 16.546 1.00 86.06 95 HIS A C 1
ATOM 768 O O . HIS A 1 95 ? -2.163 -0.674 15.513 1.00 86.06 95 HIS A O 1
ATOM 774 N N . SER A 1 96 ? -1.167 -1.942 17.061 1.00 82.94 96 SER A N 1
ATOM 775 C CA . SER A 1 96 ? -1.333 -3.240 16.378 1.00 82.94 96 SER A CA 1
ATOM 776 C C . SER A 1 96 ? -2.756 -3.565 15.896 1.00 82.94 96 SER A C 1
ATOM 778 O O . SER A 1 96 ? -2.920 -4.373 14.978 1.00 82.94 96 SER A O 1
ATOM 780 N N . ASP A 1 97 ? -3.780 -2.933 16.471 1.00 83.25 97 ASP A N 1
ATOM 781 C CA . ASP A 1 97 ? -5.174 -3.065 16.031 1.00 83.25 97 ASP A CA 1
ATOM 782 C C . ASP A 1 97 ? -5.476 -2.304 14.730 1.00 83.25 97 ASP A C 1
ATOM 784 O O . ASP A 1 97 ? -6.324 -2.733 13.944 1.00 83.25 97 ASP A O 1
ATOM 788 N N . ASN A 1 98 ? -4.755 -1.208 14.478 1.00 85.69 98 ASN A N 1
ATOM 789 C CA . ASN A 1 98 ? -4.996 -0.283 13.369 1.00 85.69 98 ASN A CA 1
ATOM 790 C C . ASN A 1 98 ? -3.903 -0.320 12.298 1.00 85.69 98 ASN A C 1
ATOM 792 O O . ASN A 1 98 ? -4.113 0.192 11.199 1.00 85.69 98 ASN A O 1
ATOM 796 N N . ILE A 1 99 ? -2.748 -0.929 12.575 1.00 91.44 99 ILE A N 1
ATOM 797 C CA . ILE A 1 99 ? -1.665 -1.062 11.602 1.00 91.44 99 ILE A CA 1
ATOM 798 C C . ILE A 1 99 ? -0.955 -2.408 11.703 1.00 91.44 99 ILE A C 1
ATOM 800 O O . ILE A 1 99 ? -0.728 -2.948 12.783 1.00 91.44 99 ILE A O 1
ATOM 804 N N . GLN A 1 100 ? -0.564 -2.944 10.549 1.00 90.56 100 GLN A N 1
ATOM 805 C CA . GLN A 1 100 ? 0.270 -4.141 10.465 1.00 90.56 100 GLN A CA 1
ATOM 806 C C . GLN A 1 100 ? 1.388 -3.936 9.453 1.00 90.56 100 GLN A C 1
ATOM 808 O O . GLN A 1 100 ? 1.188 -3.305 8.416 1.00 90.56 100 GLN A O 1
ATOM 813 N N . LYS A 1 101 ? 2.563 -4.486 9.761 1.00 91.81 101 LYS A N 1
ATOM 814 C CA . LYS A 1 101 ? 3.766 -4.417 8.932 1.00 91.81 101 LYS A CA 1
ATOM 815 C C . LYS A 1 101 ? 4.009 -5.773 8.276 1.00 91.81 101 LYS A C 1
ATOM 817 O O . LYS A 1 101 ? 4.218 -6.769 8.966 1.00 91.81 101 LYS A O 1
ATOM 822 N N . HIS A 1 102 ? 4.020 -5.801 6.948 1.00 89.69 102 HIS A N 1
ATOM 823 C CA . HIS A 1 102 ? 4.167 -7.017 6.153 1.00 89.69 102 HIS A CA 1
ATOM 824 C C . HIS A 1 102 ? 5.498 -7.015 5.415 1.00 89.69 102 HIS A C 1
ATOM 826 O O . HIS A 1 102 ? 5.746 -6.134 4.597 1.00 89.69 102 HIS A O 1
ATOM 832 N N . PHE A 1 103 ? 6.326 -8.029 5.655 1.00 89.00 103 PHE A N 1
ATOM 833 C CA . PHE A 1 103 ? 7.441 -8.345 4.765 1.00 89.00 103 PHE A CA 1
ATOM 834 C C . PHE A 1 103 ? 6.917 -9.053 3.509 1.00 89.00 103 PHE A C 1
ATOM 836 O O . PHE A 1 103 ? 6.013 -9.894 3.606 1.00 89.00 103 PHE A O 1
ATOM 843 N N . MET A 1 104 ? 7.443 -8.699 2.341 1.00 86.06 104 MET A N 1
ATOM 844 C CA . MET A 1 104 ? 7.030 -9.246 1.048 1.00 86.06 104 MET A CA 1
ATOM 845 C C . MET A 1 104 ? 8.257 -9.537 0.189 1.00 86.06 104 MET A C 1
ATOM 847 O O . MET A 1 104 ? 9.192 -8.739 0.175 1.00 86.06 104 MET A O 1
ATOM 851 N N . GLU A 1 105 ? 8.208 -10.631 -0.567 1.00 84.38 105 GLU A N 1
ATOM 852 C CA . GLU A 1 105 ? 9.239 -11.037 -1.525 1.00 84.38 105 GLU A CA 1
ATOM 853 C C . GLU A 1 105 ? 8.574 -11.425 -2.844 1.00 84.38 105 GLU A C 1
ATOM 855 O O . GLU A 1 105 ? 7.545 -12.103 -2.838 1.00 84.38 105 GLU A O 1
ATOM 860 N N . TRP A 1 106 ? 9.129 -10.973 -3.968 1.00 79.19 106 TRP A N 1
ATOM 861 C CA . TRP A 1 106 ? 8.558 -11.210 -5.292 1.00 79.19 106 TRP A CA 1
ATOM 862 C C . TRP A 1 106 ? 9.603 -11.244 -6.393 1.00 79.19 106 TRP A C 1
ATOM 864 O O . TRP A 1 106 ? 10.695 -10.691 -6.258 1.00 79.19 106 TRP A O 1
ATOM 874 N N . LYS A 1 107 ? 9.245 -11.880 -7.508 1.00 73.88 107 LYS A N 1
ATOM 875 C CA . LYS A 1 107 ? 10.056 -11.879 -8.726 1.00 73.88 107 LYS A CA 1
ATOM 876 C C . LYS A 1 107 ? 9.730 -10.648 -9.566 1.00 73.88 107 LYS A C 1
ATOM 878 O O . LYS A 1 107 ? 8.561 -10.328 -9.769 1.00 73.88 107 LYS A O 1
ATOM 883 N N . VAL A 1 108 ? 10.766 -9.958 -10.029 1.00 70.88 108 VAL A N 1
ATOM 884 C CA . VAL A 1 108 ? 10.650 -8.745 -10.855 1.00 70.88 108 VAL A CA 1
ATOM 885 C C . VAL A 1 108 ? 10.710 -9.078 -12.347 1.00 70.88 108 VAL A C 1
ATOM 887 O O . VAL A 1 108 ? 10.112 -8.370 -13.152 1.00 70.88 108 VAL A O 1
ATOM 890 N N . ASP A 1 109 ? 11.397 -10.159 -12.711 1.00 66.50 109 ASP A N 1
ATOM 891 C CA . ASP A 1 109 ? 11.549 -10.629 -14.086 1.00 66.50 109 ASP A CA 1
ATOM 892 C C . ASP A 1 109 ? 11.606 -12.166 -14.173 1.00 66.50 109 ASP A C 1
ATOM 894 O O . ASP A 1 109 ? 11.740 -12.875 -13.166 1.00 66.50 109 ASP A O 1
ATOM 898 N N . ASP A 1 110 ? 11.508 -12.670 -15.405 1.00 65.06 110 ASP A N 1
ATOM 899 C CA . ASP A 1 110 ? 11.604 -14.097 -15.738 1.00 65.06 110 ASP A CA 1
ATOM 900 C C . ASP A 1 110 ? 13.020 -14.665 -15.518 1.00 65.06 110 ASP A C 1
ATOM 902 O O . ASP A 1 110 ? 13.204 -15.878 -15.415 1.00 65.06 110 ASP A O 1
ATOM 906 N N . GLU A 1 111 ? 14.024 -13.795 -15.361 1.00 64.25 111 GLU A N 1
ATOM 907 C CA . GLU A 1 111 ? 15.413 -14.156 -15.041 1.00 64.25 111 GLU A CA 1
ATOM 908 C C . GLU A 1 111 ? 15.619 -14.461 -13.544 1.00 64.25 111 GLU A C 1
ATOM 910 O O . GLU A 1 111 ? 16.751 -14.602 -13.078 1.00 64.25 111 GLU A O 1
ATOM 915 N N . ASN A 1 112 ? 14.532 -14.606 -12.777 1.00 64.38 112 ASN A N 1
ATOM 916 C CA . ASN A 1 112 ? 14.527 -14.864 -11.337 1.00 64.38 112 ASN A CA 1
ATOM 917 C C . ASN A 1 112 ? 15.183 -13.758 -10.496 1.00 64.38 112 ASN A C 1
ATOM 919 O O . ASN A 1 112 ? 15.678 -14.044 -9.400 1.00 64.38 112 ASN A O 1
ATOM 923 N N . LYS A 1 113 ? 15.169 -12.492 -10.933 1.00 76.56 113 LYS A N 1
ATOM 924 C CA . LYS A 1 113 ? 15.560 -11.398 -10.037 1.00 76.56 113 LYS A CA 1
ATOM 925 C C . LYS A 1 113 ? 14.496 -11.222 -8.962 1.00 76.56 113 LYS A C 1
ATOM 927 O O . LYS A 1 113 ? 13.341 -10.898 -9.240 1.00 76.56 113 LYS A O 1
ATOM 932 N N . TRP A 1 114 ? 14.908 -11.433 -7.718 1.00 79.00 114 TRP A N 1
ATOM 933 C CA . TRP A 1 114 ? 14.063 -11.255 -6.546 1.00 79.00 114 TRP A CA 1
ATOM 934 C C . TRP A 1 114 ? 14.178 -9.837 -5.997 1.00 79.00 114 TRP A C 1
ATOM 936 O O . TRP A 1 114 ? 15.268 -9.270 -5.897 1.00 79.00 114 TRP A O 1
ATOM 946 N N . GLN A 1 115 ? 13.043 -9.293 -5.581 1.00 82.56 115 GLN A N 1
ATOM 947 C CA . GLN A 1 115 ? 12.940 -8.068 -4.810 1.00 82.56 115 GLN A CA 1
ATOM 948 C C . GLN A 1 115 ? 12.196 -8.359 -3.513 1.00 82.56 115 GLN A C 1
ATOM 950 O O . GLN A 1 115 ? 11.308 -9.206 -3.460 1.00 82.56 115 GLN A O 1
ATOM 955 N N . HIS A 1 116 ? 12.578 -7.653 -2.458 1.00 87.06 116 HIS A N 1
ATOM 956 C CA . HIS A 1 116 ? 11.915 -7.728 -1.169 1.00 87.06 116 HIS A CA 1
ATOM 957 C C . HIS A 1 116 ? 11.631 -6.326 -0.650 1.00 87.06 116 HIS A C 1
ATOM 959 O O . HIS A 1 116 ? 12.366 -5.385 -0.942 1.00 87.06 116 HIS A O 1
ATOM 965 N N . GLY A 1 117 ? 10.558 -6.182 0.115 1.00 90.38 117 GLY A N 1
ATOM 966 C CA . GLY A 1 117 ? 10.077 -4.889 0.580 1.00 90.38 117 GLY A CA 1
ATOM 967 C C . GLY A 1 117 ? 9.084 -5.012 1.722 1.00 90.38 117 GLY A C 1
ATOM 968 O O . GLY A 1 117 ? 8.811 -6.104 2.227 1.00 90.38 117 GLY A O 1
ATOM 969 N N . TRP A 1 118 ? 8.547 -3.867 2.132 1.00 92.56 118 TRP A N 1
ATOM 970 C CA . TRP A 1 118 ? 7.674 -3.769 3.297 1.00 92.56 118 TRP A CA 1
ATOM 971 C C . TRP A 1 118 ? 6.402 -2.993 2.982 1.00 92.56 118 TRP A C 1
ATOM 973 O O . TRP A 1 118 ? 6.467 -1.865 2.513 1.00 92.56 118 TRP A O 1
ATOM 983 N N . CYS A 1 119 ? 5.237 -3.557 3.282 1.00 92.88 119 CYS A N 1
ATOM 984 C CA . CYS A 1 119 ? 3.972 -2.833 3.177 1.00 92.88 119 CYS A CA 1
ATOM 985 C C . CYS A 1 119 ? 3.332 -2.693 4.551 1.00 92.88 119 CYS A C 1
ATOM 987 O O . CYS A 1 119 ? 3.204 -3.674 5.286 1.00 92.88 119 CYS A O 1
ATOM 989 N N . TYR A 1 120 ? 2.917 -1.478 4.884 1.00 93.31 120 TYR A N 1
ATOM 990 C CA . TYR A 1 120 ? 2.085 -1.213 6.046 1.00 93.31 120 TYR A CA 1
ATOM 991 C C . TYR A 1 120 ? 0.627 -1.215 5.617 1.00 93.31 120 TYR A C 1
ATOM 993 O O . TYR A 1 120 ? 0.243 -0.469 4.724 1.00 93.31 120 TYR A O 1
ATOM 1001 N N . THR A 1 121 ? -0.203 -2.026 6.257 1.00 93.06 121 THR A N 1
ATOM 1002 C CA . THR A 1 121 ? -1.657 -1.937 6.107 1.00 93.06 121 THR A CA 1
ATOM 1003 C C . THR A 1 121 ? -2.207 -1.086 7.235 1.00 93.06 121 THR A C 1
ATOM 1005 O O . THR A 1 121 ? -2.066 -1.492 8.387 1.00 93.06 121 THR A O 1
ATOM 1008 N N . VAL A 1 122 ? -2.819 0.055 6.921 1.00 92.75 122 VAL A N 1
ATOM 1009 C CA . VAL A 1 122 ? -3.327 1.019 7.912 1.00 92.75 122 VAL A CA 1
ATOM 1010 C C . VAL A 1 122 ? -4.842 1.127 7.797 1.00 92.75 122 VAL A C 1
ATOM 1012 O O . VAL A 1 122 ? -5.361 1.430 6.723 1.00 92.75 122 VAL A O 1
ATOM 1015 N N . LEU A 1 123 ? -5.549 0.895 8.901 1.00 89.75 123 LEU A N 1
ATOM 1016 C CA . LEU A 1 123 ? -6.979 1.145 9.021 1.00 89.75 123 LEU A CA 1
ATOM 1017 C C . LEU A 1 123 ? -7.213 2.638 9.277 1.00 89.75 123 LEU A C 1
ATOM 1019 O O . LEU A 1 123 ? -6.685 3.202 10.232 1.00 89.75 123 LEU A O 1
ATOM 1023 N N . VAL A 1 124 ? -8.013 3.267 8.424 1.00 88.25 124 VAL A N 1
ATOM 1024 C CA . VAL A 1 124 ? -8.402 4.675 8.531 1.00 88.25 124 VAL A CA 1
ATOM 1025 C C . VAL A 1 124 ? -9.917 4.825 8.563 1.00 88.25 124 VAL A C 1
ATOM 1027 O O . VAL A 1 124 ? -10.661 3.935 8.142 1.00 88.25 124 VAL A O 1
ATOM 1030 N N . ASP A 1 125 ? -10.357 5.975 9.066 1.00 83.19 125 ASP A N 1
ATOM 1031 C CA . ASP A 1 125 ? -11.767 6.349 9.141 1.00 83.19 125 ASP A CA 1
ATOM 1032 C C . ASP A 1 125 ? -12.374 6.608 7.745 1.00 83.19 125 ASP A C 1
ATOM 1034 O O . ASP A 1 125 ? -11.672 6.937 6.783 1.00 83.19 125 ASP A O 1
ATOM 1038 N N . ASP A 1 126 ? -13.696 6.497 7.624 1.00 75.00 126 ASP A N 1
ATOM 1039 C CA . ASP A 1 126 ? -14.435 6.706 6.376 1.00 75.00 126 ASP A CA 1
ATOM 1040 C C . ASP A 1 126 ? -14.359 8.157 5.866 1.00 75.00 126 ASP A C 1
ATOM 1042 O O . ASP A 1 126 ? -14.390 8.389 4.651 1.00 75.00 126 ASP A O 1
ATOM 1046 N N . LYS A 1 127 ? -14.168 9.101 6.795 1.00 72.44 127 LYS A N 1
ATOM 1047 C CA . LYS A 1 127 ? -13.935 10.536 6.579 1.00 72.44 127 LYS A CA 1
ATOM 1048 C C . LYS A 1 127 ? -12.491 10.892 6.236 1.00 72.44 127 LYS A C 1
ATOM 1050 O O . LYS A 1 127 ? -12.209 12.072 6.028 1.00 72.44 12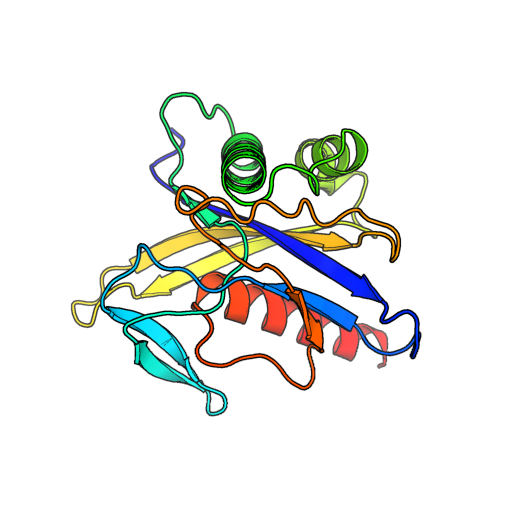7 LYS A O 1
ATOM 1055 N N . CYS A 1 128 ? -11.575 9.921 6.190 1.00 70.56 128 CYS A N 1
ATOM 1056 C CA . CYS A 1 128 ? -10.181 10.192 5.857 1.00 70.56 128 CYS A CA 1
ATOM 1057 C C . CYS A 1 128 ? -10.097 10.862 4.469 1.00 70.56 128 CYS A C 1
ATOM 1059 O O . CYS A 1 128 ? -10.571 10.284 3.480 1.00 70.56 128 CYS A O 1
ATOM 1061 N N . PRO A 1 129 ? -9.556 12.091 4.373 1.00 67.38 129 PRO A N 1
ATOM 1062 C CA . PRO A 1 129 ? -9.549 12.824 3.122 1.00 67.38 129 PRO A CA 1
ATOM 1063 C C . PRO A 1 129 ? -8.646 12.112 2.117 1.00 67.38 129 PRO A C 1
ATOM 1065 O O . PRO A 1 129 ? -7.448 11.941 2.332 1.00 67.38 129 PRO A O 1
ATOM 1068 N N . ILE A 1 130 ? -9.211 11.731 0.973 1.00 63.47 130 ILE A N 1
ATOM 1069 C CA . ILE A 1 130 ? -8.388 11.417 -0.190 1.00 63.47 130 ILE A CA 1
ATOM 1070 C C . ILE A 1 130 ? -8.013 12.763 -0.789 1.00 63.47 130 ILE A C 1
ATOM 1072 O O . ILE A 1 130 ? -8.867 13.471 -1.328 1.00 63.47 130 ILE A O 1
ATOM 1076 N N . GLY A 1 131 ? -6.743 13.134 -0.679 1.00 52.69 131 GLY A N 1
ATOM 1077 C CA . GLY A 1 131 ? -6.229 14.277 -1.412 1.00 52.69 131 GLY A CA 1
ATOM 1078 C C . GLY A 1 131 ? -6.470 14.084 -2.907 1.00 52.69 131 GLY A C 1
ATOM 1079 O O . GLY A 1 131 ? -5.902 13.186 -3.527 1.00 52.69 131 GLY A O 1
ATOM 1080 N N . TYR A 1 132 ? -7.326 14.912 -3.504 1.00 52.09 132 TYR A N 1
ATOM 1081 C CA . TYR A 1 132 ? -7.488 14.939 -4.953 1.00 52.09 132 TYR A CA 1
ATOM 1082 C C . TYR A 1 132 ? -6.342 15.746 -5.555 1.00 52.09 132 TYR A C 1
ATOM 1084 O O . TYR A 1 132 ? -6.482 16.940 -5.809 1.00 52.09 132 TYR A O 1
ATOM 1092 N N . GLN A 1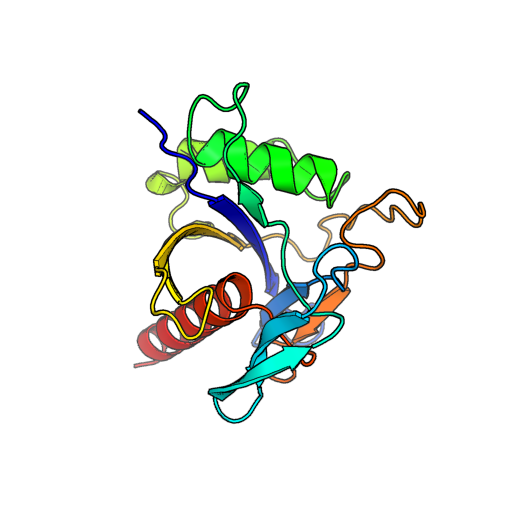 133 ? -5.208 15.104 -5.833 1.00 49.19 133 GLN A N 1
ATOM 1093 C CA . GLN A 1 133 ? -4.292 15.654 -6.826 1.00 49.19 133 GLN A CA 1
ATOM 1094 C C . GLN A 1 133 ? -4.623 15.085 -8.203 1.00 49.19 133 GLN A C 1
ATOM 1096 O O . GLN A 1 133 ? -4.230 13.990 -8.590 1.00 49.19 133 GLN A O 1
ATOM 1101 N N . THR A 1 134 ? -5.355 15.886 -8.974 1.00 45.25 134 THR A N 1
ATOM 1102 C CA . THR A 1 134 ? -5.628 15.675 -10.403 1.00 45.25 134 THR A CA 1
ATOM 1103 C C . THR A 1 134 ? -4.455 16.104 -11.291 1.00 45.25 134 THR A C 1
ATOM 1105 O O . THR A 1 134 ? -4.574 16.133 -12.519 1.00 45.25 134 THR A O 1
ATOM 1108 N N . THR A 1 135 ? -3.311 16.468 -10.702 1.00 49.62 135 THR A N 1
ATOM 1109 C CA . THR A 1 135 ? -2.179 16.982 -11.469 1.00 49.62 135 THR A CA 1
ATOM 1110 C C . THR A 1 135 ? -1.589 15.865 -12.331 1.00 49.62 135 THR A C 1
ATOM 1112 O O . THR A 1 135 ? -1.423 14.728 -11.895 1.00 49.62 135 THR A O 1
ATOM 1115 N N . LYS A 1 136 ? -1.208 16.187 -13.575 1.00 52.34 136 LYS A N 1
ATOM 1116 C CA . LYS A 1 136 ? -0.474 15.260 -14.464 1.00 52.34 136 LYS A CA 1
ATOM 1117 C C . LYS A 1 136 ? 0.873 14.795 -13.876 1.00 52.34 136 LYS A C 1
ATOM 1119 O O . LYS A 1 136 ? 1.488 13.907 -14.454 1.00 52.34 136 LYS A O 1
ATOM 1124 N N . LYS A 1 137 ? 1.326 15.422 -12.782 1.00 55.16 137 LYS A N 1
ATOM 1125 C CA . LYS A 1 137 ? 2.580 15.144 -12.074 1.00 55.16 137 LYS A CA 1
ATOM 1126 C C . LYS A 1 137 ? 2.414 14.147 -10.921 1.00 55.16 137 LYS A C 1
ATOM 1128 O O . LYS A 1 137 ? 3.421 13.607 -10.486 1.00 55.16 137 LYS A O 1
ATOM 1133 N N . CYS A 1 138 ? 1.188 13.899 -10.446 1.00 60.38 138 CYS A N 1
ATOM 1134 C CA . CYS A 1 138 ? 0.931 12.881 -9.431 1.00 60.38 138 CYS A CA 1
ATOM 1135 C C . CYS A 1 138 ? 1.176 11.487 -10.039 1.00 60.38 138 CYS A C 1
ATOM 1137 O O . CYS A 1 138 ? 0.578 11.179 -11.080 1.00 60.38 138 CYS A O 1
ATOM 1139 N N . PRO A 1 139 ? 2.037 10.651 -9.435 1.00 62.91 139 PRO A N 1
ATOM 1140 C CA . PRO A 1 139 ? 2.363 9.347 -10.000 1.00 62.91 139 PRO A CA 1
ATOM 1141 C C . PRO A 1 139 ? 1.212 8.331 -9.980 1.00 62.91 139 PRO A C 1
ATOM 1143 O O . PRO A 1 139 ? 1.073 7.537 -10.914 1.00 62.91 139 PRO A O 1
ATOM 1146 N N . LEU A 1 140 ? 0.328 8.438 -8.984 1.00 70.50 140 LEU A N 1
ATOM 1147 C CA . LEU A 1 140 ? -0.901 7.654 -8.847 1.00 70.50 140 LEU A CA 1
ATOM 1148 C C . LEU A 1 140 ? -2.144 8.548 -8.971 1.00 70.50 140 LEU A C 1
ATOM 1150 O O . LEU A 1 140 ? -2.840 8.820 -7.989 1.00 70.50 140 LEU A O 1
ATOM 1154 N N . PRO A 1 141 ? -2.472 9.020 -10.185 1.00 63.81 141 PRO A N 1
ATOM 1155 C CA . PRO A 1 141 ? -3.652 9.842 -10.376 1.00 63.81 141 PRO A CA 1
ATOM 1156 C C . PRO A 1 141 ? -4.925 9.019 -10.148 1.00 63.81 141 PRO A C 1
ATOM 1158 O O . PRO A 1 141 ? -5.021 7.858 -10.551 1.00 63.81 141 PRO A O 1
ATOM 1161 N N . ASN A 1 142 ? -5.955 9.674 -9.607 1.00 72.06 142 ASN A N 1
ATOM 1162 C CA . ASN A 1 142 ? -7.292 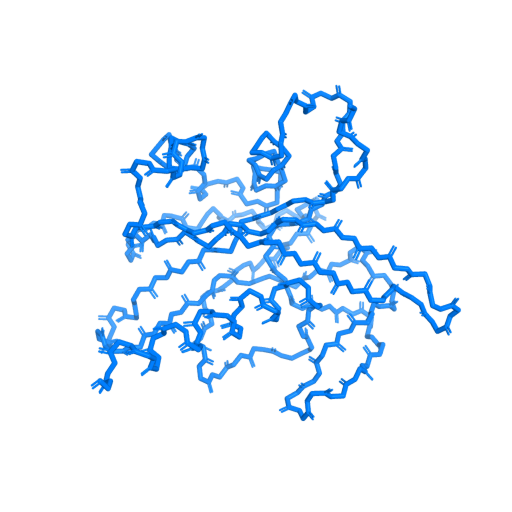9.107 -9.398 1.00 72.06 142 ASN A CA 1
ATOM 1163 C C . ASN A 1 142 ? -7.338 7.916 -8.423 1.00 72.06 142 ASN A C 1
ATOM 1165 O O . ASN A 1 142 ? -7.988 6.914 -8.728 1.00 72.06 142 ASN A O 1
ATOM 1169 N N . MET A 1 143 ? -6.698 8.032 -7.256 1.00 81.50 143 MET A N 1
ATOM 1170 C CA . MET A 1 143 ? -6.912 7.090 -6.151 1.00 81.50 143 MET A CA 1
ATOM 1171 C C . MET A 1 143 ? -8.393 6.930 -5.829 1.00 81.50 143 MET A C 1
ATOM 1173 O O . MET A 1 143 ? -9.129 7.915 -5.719 1.00 81.50 143 MET A O 1
ATOM 1177 N N . ARG A 1 144 ? -8.832 5.684 -5.662 1.00 86.25 144 ARG A N 1
ATOM 1178 C CA . ARG A 1 144 ? -10.210 5.348 -5.307 1.00 86.25 144 ARG A CA 1
ATOM 1179 C C . ARG A 1 144 ? -10.237 4.211 -4.306 1.00 86.25 144 ARG A C 1
ATOM 1181 O O . ARG A 1 144 ? -9.348 3.367 -4.261 1.00 86.25 144 ARG A O 1
ATOM 1188 N N . TRP A 1 145 ? -11.294 4.197 -3.508 1.00 88.44 145 TRP A N 1
ATOM 1189 C CA . TRP A 1 145 ? -11.593 3.078 -2.634 1.00 88.44 145 TRP A CA 1
ATOM 1190 C C . TRP A 1 145 ? -12.223 1.951 -3.447 1.00 88.44 145 TRP A C 1
ATOM 1192 O O . TRP A 1 145 ? -13.266 2.136 -4.076 1.00 88.44 145 TRP A O 1
ATOM 1202 N N . HIS A 1 146 ? -11.594 0.784 -3.419 1.00 88.94 146 HIS A N 1
ATOM 1203 C CA . HIS A 1 146 ? -12.052 -0.427 -4.083 1.00 88.94 146 HIS A CA 1
ATOM 1204 C C . HIS A 1 146 ? -12.470 -1.460 -3.046 1.00 88.94 146 HIS A C 1
ATOM 1206 O O . HIS A 1 146 ? -11.785 -1.647 -2.045 1.00 88.94 146 HIS A O 1
ATOM 1212 N N . SER A 1 147 ? -13.585 -2.153 -3.277 1.00 88.31 147 SER A N 1
ATOM 1213 C CA . SER A 1 147 ? -13.970 -3.271 -2.413 1.00 88.31 147 SER A CA 1
ATOM 1214 C C . SER A 1 147 ? -12.940 -4.393 -2.521 1.00 88.31 147 SER A C 1
ATOM 1216 O O . SER A 1 147 ? -12.577 -4.780 -3.629 1.00 88.31 147 SER A O 1
ATOM 1218 N N . VAL A 1 148 ? -12.546 -4.982 -1.387 1.00 86.06 148 VAL A N 1
ATOM 1219 C CA . VAL A 1 148 ? -11.667 -6.169 -1.380 1.00 86.06 148 VAL A CA 1
ATOM 1220 C C . VAL A 1 148 ? -12.287 -7.381 -2.086 1.00 86.06 148 VAL A C 1
ATOM 1222 O O . VAL A 1 148 ? -11.570 -8.289 -2.479 1.00 86.06 148 VAL A O 1
ATOM 1225 N N . THR A 1 149 ? -13.612 -7.389 -2.269 1.00 82.69 149 THR A N 1
ATOM 1226 C CA . THR A 1 149 ? -14.347 -8.447 -2.991 1.00 82.69 149 THR A CA 1
ATOM 1227 C C . THR A 1 149 ? -14.496 -8.183 -4.491 1.00 82.69 149 THR A C 1
ATOM 1229 O O . THR A 1 149 ? -14.963 -9.046 -5.222 1.00 82.69 149 THR A O 1
ATOM 1232 N N . SER A 1 150 ? -14.123 -6.990 -4.956 1.00 85.81 150 SER A N 1
ATOM 1233 C CA . SER A 1 150 ? -14.239 -6.567 -6.355 1.00 85.81 150 SER A CA 1
ATOM 1234 C C . SER A 1 150 ? -13.079 -5.631 -6.685 1.00 85.81 150 SER A C 1
ATOM 1236 O O . SER A 1 150 ? -13.265 -4.436 -6.950 1.00 85.81 150 SER A O 1
ATOM 1238 N N . LEU A 1 151 ? -11.866 -6.171 -6.591 1.00 86.50 151 LEU A N 1
ATOM 1239 C CA . LEU A 1 151 ? -10.648 -5.415 -6.833 1.00 86.50 151 LEU A CA 1
ATOM 1240 C C . LEU A 1 151 ? -10.514 -5.039 -8.318 1.00 86.50 151 LEU A C 1
ATOM 1242 O O . LEU A 1 151 ? -10.961 -5.785 -9.191 1.00 86.50 151 LEU A O 1
ATOM 1246 N N . PRO A 1 152 ? -9.910 -3.879 -8.624 1.00 85.44 152 PRO A N 1
ATOM 1247 C CA . PRO A 1 152 ? -9.613 -3.511 -9.997 1.00 85.44 152 PRO A CA 1
ATOM 1248 C C . PRO A 1 152 ? -8.503 -4.412 -10.549 1.00 85.44 152 PRO A C 1
ATOM 1250 O O . PRO A 1 152 ? -7.726 -4.982 -9.792 1.00 85.44 152 PRO A O 1
ATOM 1253 N N . TYR A 1 153 ? -8.399 -4.509 -11.871 1.00 78.88 153 TYR A N 1
ATOM 1254 C CA . TYR A 1 153 ? -7.417 -5.358 -12.542 1.00 78.88 153 TYR A CA 1
ATOM 1255 C C . TYR A 1 153 ? -6.668 -4.567 -13.629 1.00 78.88 153 TYR A C 1
ATOM 1257 O O . TYR A 1 153 ? -7.302 -3.752 -14.314 1.00 78.88 153 TYR A O 1
ATOM 1265 N N . PRO A 1 154 ? -5.352 -4.794 -13.827 1.00 81.62 154 PRO A N 1
ATOM 1266 C CA . PRO A 1 154 ? -4.422 -5.612 -13.022 1.00 81.62 154 PRO A CA 1
ATOM 1267 C C . PRO A 1 154 ? -3.889 -4.899 -11.780 1.00 81.62 154 PRO A C 1
ATOM 1269 O O . PRO A 1 154 ? -3.732 -3.684 -11.810 1.00 81.62 154 PRO A O 1
ATOM 1272 N N . ILE A 1 155 ? -3.585 -5.638 -10.706 1.00 84.00 155 ILE A N 1
ATOM 1273 C CA . ILE A 1 155 ? -2.987 -5.105 -9.464 1.00 84.00 155 ILE A CA 1
ATOM 1274 C C . ILE A 1 155 ? -1.505 -5.46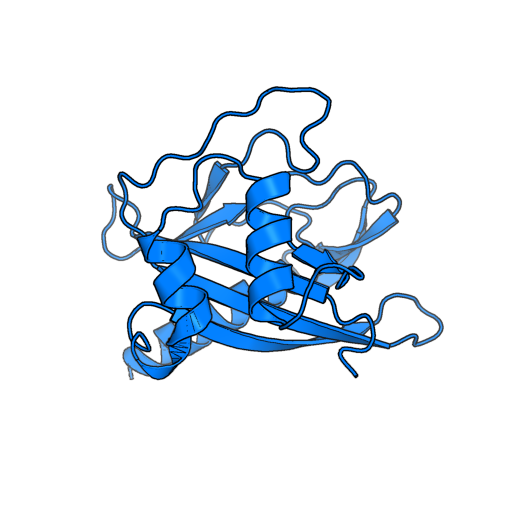5 -9.437 1.00 84.00 155 ILE A C 1
ATOM 1276 O O . ILE A 1 155 ? -1.135 -6.576 -9.817 1.00 84.00 155 ILE A O 1
ATOM 1280 N N . ASN A 1 156 ? -0.647 -4.552 -8.984 1.00 81.75 156 ASN A N 1
ATOM 1281 C CA . ASN A 1 156 ? 0.759 -4.884 -8.794 1.00 81.75 156 ASN A CA 1
ATOM 1282 C C . ASN A 1 156 ? 0.952 -5.903 -7.659 1.00 81.75 156 ASN A C 1
ATOM 1284 O O . ASN A 1 156 ? 0.160 -5.997 -6.718 1.00 81.75 156 ASN A O 1
ATOM 1288 N N . PHE A 1 157 ? 2.051 -6.652 -7.733 1.00 77.69 157 PHE A N 1
ATOM 1289 C CA . PHE A 1 157 ? 2.327 -7.719 -6.776 1.00 77.69 157 PHE A CA 1
ATOM 1290 C C . PHE A 1 157 ? 2.349 -7.258 -5.296 1.00 77.69 157 PHE A C 1
ATOM 1292 O O . PHE A 1 157 ? 1.709 -7.921 -4.473 1.00 77.69 157 PHE A O 1
ATOM 1299 N N . PRO A 1 158 ? 3.005 -6.136 -4.916 1.00 80.44 158 PRO A N 1
ATOM 1300 C CA . PRO A 1 158 ? 3.000 -5.657 -3.531 1.00 80.44 158 PRO A CA 1
ATOM 1301 C C . PRO A 1 158 ? 1.602 -5.374 -2.967 1.00 80.44 158 PRO A C 1
ATOM 1303 O O . PRO A 1 158 ? 1.273 -5.863 -1.884 1.00 80.44 158 PRO A O 1
ATOM 1306 N N . ALA A 1 159 ? 0.757 -4.625 -3.688 1.00 83.88 159 ALA A N 1
ATOM 1307 C CA . ALA A 1 159 ? -0.582 -4.315 -3.194 1.00 83.88 159 ALA A CA 1
ATOM 1308 C C . ALA A 1 159 ? -1.451 -5.574 -3.143 1.00 83.88 159 ALA A C 1
ATOM 1310 O O . ALA A 1 159 ? -2.146 -5.789 -2.154 1.00 83.88 159 ALA A O 1
ATOM 1311 N N . TYR A 1 160 ? -1.360 -6.439 -4.157 1.00 84.56 160 TYR A N 1
ATOM 1312 C CA . TYR A 1 160 ? -2.063 -7.718 -4.176 1.00 84.56 160 TYR A CA 1
ATOM 1313 C C . TYR A 1 160 ? -1.718 -8.582 -2.950 1.00 84.56 160 TYR A C 1
ATOM 1315 O O . TYR A 1 160 ? -2.610 -8.972 -2.199 1.00 84.56 160 TYR A O 1
ATOM 1323 N N . THR A 1 161 ? -0.427 -8.777 -2.672 1.00 82.06 161 THR A N 1
ATOM 1324 C CA . THR A 1 161 ? 0.049 -9.581 -1.533 1.00 82.06 161 THR A CA 1
ATOM 1325 C C . THR A 1 161 ? -0.415 -9.011 -0.192 1.00 82.06 161 THR A C 1
ATOM 1327 O O . THR A 1 161 ? -0.822 -9.753 0.705 1.00 82.06 161 THR A O 1
ATOM 1330 N N . ALA A 1 162 ? -0.372 -7.686 -0.028 1.00 84.88 162 ALA A N 1
ATOM 1331 C CA . ALA A 1 162 ? -0.863 -7.033 1.183 1.00 84.88 162 ALA A CA 1
ATOM 1332 C C . ALA A 1 162 ? -2.381 -7.233 1.369 1.00 84.88 162 ALA A C 1
ATOM 1334 O O . ALA A 1 162 ? -2.840 -7.485 2.487 1.00 84.88 162 ALA A O 1
ATOM 1335 N N . ILE A 1 163 ? -3.156 -7.177 0.280 1.00 85.44 163 ILE A N 1
ATOM 1336 C CA . ILE A 1 163 ? -4.604 -7.427 0.297 1.00 85.44 163 ILE A CA 1
ATOM 1337 C C . ILE A 1 163 ? -4.905 -8.890 0.645 1.00 85.44 163 ILE A C 1
ATOM 1339 O O . ILE A 1 163 ? -5.761 -9.147 1.493 1.00 85.44 163 ILE A O 1
ATOM 1343 N N . GLU A 1 164 ? -4.190 -9.850 0.056 1.00 83.19 164 GLU A N 1
ATOM 1344 C CA . GLU A 1 164 ? -4.359 -11.271 0.374 1.00 83.19 164 GLU A CA 1
ATOM 1345 C C . GLU A 1 164 ? -4.090 -11.566 1.851 1.00 83.19 164 GLU A C 1
ATOM 1347 O O . GLU A 1 164 ? -4.904 -12.215 2.515 1.00 83.19 164 GLU A O 1
ATOM 1352 N N . LYS A 1 165 ? -2.991 -11.033 2.404 1.00 81.31 165 LYS A N 1
ATOM 1353 C CA . LYS A 1 165 ? -2.678 -11.172 3.834 1.00 81.31 165 LYS A CA 1
ATOM 1354 C C . LYS A 1 165 ? -3.796 -10.609 4.708 1.00 81.31 165 LYS A C 1
ATOM 1356 O O . LYS A 1 165 ? -4.207 -11.253 5.674 1.00 81.31 165 LYS A O 1
ATOM 1361 N N . LEU A 1 166 ? -4.352 -9.455 4.339 1.00 77.12 166 LEU A N 1
ATOM 1362 C CA . LEU A 1 166 ? -5.497 -8.874 5.036 1.00 77.12 166 LEU A CA 1
ATOM 1363 C C . LEU A 1 166 ? -6.737 -9.779 4.989 1.00 77.12 166 LEU A C 1
ATOM 1365 O O . LEU A 1 166 ? -7.423 -9.927 6.005 1.00 77.12 166 LEU A O 1
ATOM 1369 N N . ILE A 1 167 ? -7.043 -10.382 3.838 1.00 78.00 167 ILE A N 1
ATOM 1370 C CA . ILE A 1 167 ? -8.178 -11.305 3.689 1.00 78.00 167 ILE A CA 1
ATOM 1371 C C . ILE A 1 167 ? -7.973 -12.529 4.589 1.00 78.00 167 ILE A C 1
ATOM 1373 O O . ILE A 1 167 ? -8.852 -12.850 5.393 1.00 78.00 167 ILE A O 1
ATOM 1377 N N . GLN A 1 168 ? -6.795 -13.154 4.538 1.00 73.62 168 GLN A N 1
ATOM 1378 C CA . GLN A 1 168 ? -6.465 -14.331 5.348 1.00 73.62 168 GLN A CA 1
ATOM 1379 C C . GLN A 1 168 ? -6.560 -14.055 6.858 1.00 73.62 168 GLN A C 1
ATOM 1381 O O . GLN A 1 168 ? -7.075 -14.883 7.612 1.00 73.62 168 GLN A O 1
ATOM 1386 N N . MET A 1 169 ? -6.118 -12.881 7.316 1.00 63.69 169 MET A N 1
ATOM 1387 C CA . MET A 1 169 ? -6.199 -12.504 8.732 1.00 63.69 169 MET A CA 1
ATOM 1388 C C . MET A 1 169 ? -7.637 -12.282 9.216 1.00 63.69 169 MET A C 1
ATOM 1390 O O . MET A 1 169 ? -7.947 -12.596 10.364 1.00 63.69 169 MET A O 1
ATOM 1394 N N . ASN A 1 170 ? -8.535 -11.789 8.358 1.00 60.50 170 ASN A N 1
ATOM 1395 C CA . ASN A 1 170 ? -9.949 -11.637 8.715 1.00 60.50 170 ASN A CA 1
ATOM 1396 C C . ASN A 1 170 ? -10.699 -12.972 8.731 1.00 60.50 170 ASN A C 1
ATOM 1398 O O . ASN A 1 170 ? -11.614 -13.133 9.535 1.00 60.50 170 ASN A O 1
ATOM 1402 N N . LEU A 1 171 ? -10.306 -13.928 7.882 1.00 51.03 171 LEU A N 1
ATOM 1403 C CA . LEU A 1 171 ? -10.867 -15.282 7.897 1.00 51.03 171 LEU A CA 1
ATOM 1404 C C . LEU A 1 171 ? -10.503 -16.027 9.189 1.00 51.03 171 LEU A C 1
ATOM 1406 O O . LEU A 1 171 ? -11.361 -16.679 9.773 1.00 51.03 171 LEU A O 1
ATOM 1410 N N . LYS A 1 172 ? -9.274 -15.858 9.696 1.00 45.31 172 LYS A N 1
ATOM 1411 C CA . LYS A 1 172 ? -8.838 -16.475 10.962 1.00 45.31 172 LYS A CA 1
ATOM 1412 C C . LYS A 1 172 ? -9.528 -15.921 12.212 1.00 45.31 172 LYS A C 1
ATOM 1414 O O . LYS A 1 172 ? -9.592 -16.630 13.199 1.00 45.31 172 LYS A O 1
ATOM 1419 N N . LYS A 1 173 ? -10.038 -14.683 12.193 1.00 46.59 173 LYS A N 1
ATOM 1420 C CA . LYS A 1 173 ? -10.787 -14.099 13.327 1.00 46.59 173 LYS A CA 1
ATOM 1421 C C . LYS A 1 173 ? -12.254 -14.560 13.402 1.00 46.59 173 LYS A C 1
ATOM 1423 O O . LYS A 1 173 ? -12.948 -14.181 14.338 1.00 46.59 173 LYS A O 1
ATOM 1428 N N . ARG A 1 174 ? -12.746 -15.302 12.401 1.00 39.88 174 ARG A N 1
ATOM 1429 C CA . ARG A 1 174 ? -14.134 -15.799 12.323 1.00 39.88 174 ARG A CA 1
ATOM 1430 C C . ARG A 1 174 ? -14.275 -17.298 12.642 1.00 39.88 174 ARG A C 1
ATOM 1432 O O . ARG A 1 174 ? -15.396 -17.795 12.588 1.00 39.88 174 ARG A O 1
ATOM 1439 N N . LEU A 1 175 ? -13.171 -17.987 12.942 1.00 35.12 175 LEU A N 1
ATOM 1440 C CA . LEU A 1 175 ? -13.108 -19.368 13.440 1.00 35.12 175 LEU A CA 1
ATOM 1441 C C . LEU A 1 175 ? -12.665 -19.349 14.904 1.00 35.12 175 LEU A C 1
ATOM 1443 O O . LEU A 1 175 ? -13.146 -20.219 15.657 1.00 35.12 175 LEU A O 1
#

Secondary structure (DSSP, 8-state):
---S--EEEEEEEEETTEEEEEEEEEEEESS-SSEEEEPTTS-EEEES-EEE-EEEPPPTT-SSHHHHHHHHHHHH-TTT--HHHHHHHHTGGG-TTTEEEEEEEEESSTT--EEEEEEEEEE--TT--------TT-SSTT-EEEETTS--SSEEHHHHHHHHHHHHHHHHTT-

InterPro domains:
  IPR000086 NUDIX hydrolase domain [PS51462] (1-171)
  IPR015797 NUDIX hydrolase-like domain superfamily [SSF55811] (6-76)

Radius of gyration: 15.38 Å; chains: 1; bounding box: 45×36×39 Å

Foldseek 3Di:
DLPFAKEAEWEKEQDPVHNVWIWIKKFKFQPDQFWFFQDPVRDTGTDNIAIEGQMGTDDPPAPDLLSNHLVSCCLQFVQLDDPVNSCCSVVVVVVVVFKDKDKDKDAGDPVRDIGIHIYMYGYDYPPRDRPQPCDPSRRGHDIDIGILVGDDPGHHPVRVVVSVVVVVVVVVVVD

Organism: NCBI:txid1070528

Sequence (175 aa):
MLRSNPAGILFIRVDPRDNNKKQVLLGREKRWRETPGVDSEHKTSYSKFVYTCAFGKCESCDKTIEDTAIRETMEEHPGILTSQVEDMVRNHKFHSDNIQKHFMEWKVDDENKWQHGWCYTVLVDDKCPIGYQTTKKCPLPNMRWHSVTSLPYPINFPAYTAIEKLIQMNLKKRL